Protein AF-A0A835PYA7-F1 (afdb_monomer_lite)

Foldseek 3Di:
DDDDDPPADDCVVPAPEEQEQLQDPVRLVVVCVVRVHDCVRSFLSVQLCVPPNHPAPCSSVSSVLLCLLVQNQAAQHKYWYWYDDPPPDIDIDIDGHHHRDPPCPSCVDPCNVPSVVDDDDDPPPDDDDDPPDD

InterPro domains:
  IPR012392 Very-long-chain 3-ketoacyl-CoA synthase [PTHR31561] (9-120)
  IPR013747 Beta-ketoacyl-[acyl-carrier-protein] synthase III, C-terminal [PF08541] (14-96)
  IPR016039 Thiolase-like [G3DSA:3.40.47.10] (5-96)
  IPR016039 Thiolase-like [SSF53901] (14-97)

pLDDT: mean 83.74, std 17.66, range [35.0, 97.19]

Organism: Vanilla planifolia (NCBI:txid51239)

Structure (mmCIF, N/CA/C/O backbone):
data_AF-A0A835PYA7-F1
#
_entry.id   AF-A0A835PYA7-F1
#
loop_
_atom_site.group_PDB
_atom_site.id
_atom_site.type_symbol
_atom_site.label_atom_id
_atom_site.label_alt_id
_atom_site.label_comp_id
_atom_site.label_asym_id
_atom_site.label_entity_id
_atom_site.label_seq_id
_atom_site.pdbx_PDB_ins_code
_atom_site.Cartn_x
_atom_site.Cartn_y
_atom_site.Cartn_z
_atom_site.occupancy
_atom_site.B_iso_or_equiv
_atom_site.auth_seq_id
_atom_site.auth_comp_id
_atom_site.auth_asym_id
_atom_site.auth_atom_id
_atom_site.pdbx_PDB_model_num
ATOM 1 N N . MET A 1 1 ? -17.944 -16.597 -0.072 1.00 35.00 1 MET A N 1
ATOM 2 C CA . MET A 1 1 ? -16.969 -17.545 -0.643 1.00 35.00 1 MET A CA 1
ATOM 3 C C . MET A 1 1 ? -15.935 -17.782 0.445 1.00 35.00 1 MET A C 1
ATOM 5 O O . MET A 1 1 ? -15.220 -16.851 0.794 1.00 35.00 1 MET A O 1
ATOM 9 N N . GLU A 1 2 ? -16.008 -18.932 1.113 1.00 38.72 2 GLU A N 1
ATOM 10 C CA . GLU A 1 2 ? -15.141 -19.269 2.248 1.00 38.72 2 GLU A CA 1
ATOM 11 C C . GLU A 1 2 ? -13.683 -19.356 1.790 1.00 38.72 2 GLU A C 1
ATOM 13 O O . GLU A 1 2 ? -13.381 -19.985 0.775 1.00 38.72 2 GLU A O 1
ATOM 18 N N . LYS A 1 3 ? -12.781 -18.696 2.527 1.00 48.31 3 LYS A N 1
ATOM 19 C CA . LYS A 1 3 ? -11.338 -18.829 2.318 1.00 48.31 3 LYS A CA 1
ATOM 20 C C . LYS A 1 3 ? -10.958 -20.280 2.623 1.00 48.31 3 LYS A C 1
ATOM 22 O O . LYS A 1 3 ? -11.080 -20.724 3.762 1.00 48.31 3 LYS A O 1
ATOM 27 N N . GLY A 1 4 ? -10.519 -21.012 1.600 1.00 40.25 4 GLY A N 1
ATOM 28 C CA . GLY A 1 4 ? -9.918 -22.330 1.766 1.00 40.25 4 GLY A CA 1
ATOM 29 C C . GLY A 1 4 ? -8.709 -22.224 2.691 1.00 40.25 4 GLY A C 1
ATOM 30 O O . GLY A 1 4 ? -7.808 -21.424 2.451 1.00 40.25 4 GLY A O 1
ATOM 31 N N . SER A 1 5 ? -8.732 -23.003 3.769 1.00 45.03 5 SER A N 1
ATOM 32 C CA . SER A 1 5 ? -7.675 -23.088 4.776 1.00 45.03 5 SER A CA 1
ATOM 33 C C . SER A 1 5 ? -6.393 -23.668 4.167 1.00 45.03 5 SER A C 1
ATOM 35 O O . SER A 1 5 ? -6.140 -24.869 4.213 1.00 45.03 5 SER A O 1
ATOM 37 N N . THR A 1 6 ? -5.573 -22.813 3.563 1.00 50.72 6 THR A N 1
ATOM 38 C CA . THR A 1 6 ? -4.122 -23.010 3.531 1.00 50.72 6 THR A CA 1
ATOM 39 C C . THR A 1 6 ? -3.595 -22.528 4.877 1.00 50.72 6 THR A C 1
ATOM 41 O O . THR A 1 6 ? -3.950 -21.423 5.276 1.00 50.72 6 THR A O 1
ATOM 44 N N . GLY A 1 7 ? -2.793 -23.329 5.586 1.00 49.91 7 GLY A N 1
ATOM 45 C CA . GLY A 1 7 ? -2.319 -23.083 6.962 1.00 49.91 7 GLY A CA 1
ATOM 46 C C . GLY A 1 7 ? -1.390 -21.873 7.175 1.00 49.91 7 GLY A C 1
ATOM 47 O O . GLY A 1 7 ? -0.414 -21.980 7.911 1.00 49.91 7 GLY A O 1
ATOM 48 N N . GLY A 1 8 ? -1.661 -20.744 6.522 1.00 59.75 8 GLY A N 1
ATOM 49 C CA . GLY A 1 8 ? -1.040 -19.445 6.751 1.00 59.75 8 GLY A CA 1
ATOM 50 C C . GLY A 1 8 ? -1.836 -18.595 7.747 1.00 59.75 8 GLY A C 1
ATOM 51 O O . GLY A 1 8 ? -2.997 -18.867 8.050 1.00 59.75 8 GLY A O 1
ATOM 52 N N . VAL A 1 9 ? -1.191 -17.556 8.274 1.00 68.44 9 VAL A N 1
ATOM 53 C CA . VAL A 1 9 ? -1.802 -16.601 9.209 1.00 68.44 9 VAL A CA 1
ATOM 54 C C . VAL A 1 9 ? -2.885 -15.788 8.491 1.00 68.44 9 VAL A C 1
ATOM 56 O O . VAL A 1 9 ? -2.606 -15.139 7.487 1.00 68.44 9 VAL A O 1
ATOM 59 N N . ASP A 1 10 ? -4.115 -15.778 9.017 1.00 74.00 10 ASP A N 1
ATOM 60 C CA . ASP A 1 10 ? -5.168 -14.872 8.539 1.00 74.00 10 ASP A CA 1
ATOM 61 C C . ASP A 1 10 ? -4.962 -13.466 9.116 1.00 74.00 10 ASP A C 1
ATOM 63 O O . ASP A 1 10 ? -5.354 -13.155 10.245 1.00 74.00 10 ASP A O 1
ATOM 67 N N . TRP A 1 11 ? -4.329 -12.602 8.324 1.00 74.56 11 TRP A N 1
ATOM 68 C CA . TRP A 1 11 ? -4.039 -11.224 8.710 1.00 74.56 11 TRP A CA 1
ATOM 69 C C . TRP A 1 11 ? -5.265 -10.310 8.731 1.00 74.56 11 TRP A C 1
ATOM 71 O O . TRP A 1 11 ? -5.185 -9.245 9.339 1.00 74.56 11 TRP A O 1
ATOM 81 N N . GLY A 1 12 ? -6.399 -10.700 8.133 1.00 69.56 12 GLY A N 1
ATOM 82 C CA . GLY A 1 12 ? -7.531 -9.794 7.887 1.00 69.56 12 GLY A CA 1
ATOM 83 C C . GLY A 1 12 ? -8.152 -9.182 9.150 1.00 69.56 12 GLY A C 1
ATOM 84 O O . GLY A 1 12 ? -8.747 -8.105 9.104 1.00 69.56 12 GLY A O 1
ATOM 85 N N . LYS A 1 13 ? -7.969 -9.829 10.310 1.00 77.12 13 LYS A N 1
ATOM 86 C CA . LYS A 1 13 ? -8.390 -9.291 11.617 1.00 77.12 13 LYS A CA 1
ATOM 87 C C . LYS A 1 13 ? -7.422 -8.252 12.192 1.00 77.12 13 LYS A C 1
ATOM 89 O O . LYS A 1 13 ? -7.832 -7.421 12.998 1.00 77.12 13 LYS A O 1
ATOM 94 N N . ALA A 1 14 ? -6.146 -8.309 11.818 1.00 88.06 14 ALA A N 1
ATOM 95 C CA . ALA A 1 14 ? -5.089 -7.463 12.366 1.00 88.06 14 ALA A CA 1
ATOM 96 C C . ALA A 1 14 ? -4.717 -6.299 11.438 1.00 88.06 14 ALA A C 1
ATOM 98 O O . ALA A 1 14 ? -4.467 -5.206 11.939 1.00 88.06 14 ALA A O 1
ATOM 99 N N . ILE A 1 15 ? -4.702 -6.531 10.123 1.00 94.56 15 ILE A N 1
ATOM 100 C CA . ILE A 1 15 ? -4.302 -5.585 9.077 1.00 94.56 15 ILE A CA 1
ATOM 101 C C . ILE A 1 15 ? -5.349 -5.623 7.961 1.00 94.56 15 ILE A C 1
ATOM 103 O O . ILE A 1 15 ? -5.721 -6.700 7.496 1.00 94.56 15 ILE A O 1
ATOM 107 N N . GLN A 1 16 ? -5.812 -4.450 7.531 1.00 95.25 16 GLN A N 1
ATOM 108 C CA . GLN A 1 16 ? -6.820 -4.314 6.475 1.00 95.25 16 GLN A CA 1
ATOM 109 C C . GLN A 1 16 ? -6.190 -3.933 5.132 1.00 95.25 16 GLN A C 1
ATOM 111 O O . GLN A 1 16 ? -6.691 -4.343 4.087 1.00 95.25 16 GLN A O 1
ATOM 116 N N . HIS A 1 17 ? -5.071 -3.201 5.157 1.00 96.25 17 HIS A N 1
ATOM 117 C CA . HIS A 1 17 ? -4.415 -2.679 3.956 1.00 96.25 17 HIS A CA 1
ATOM 118 C C . HIS A 1 17 ? -2.921 -2.988 3.961 1.00 96.25 17 HIS A C 1
ATOM 120 O O . HIS A 1 17 ? -2.258 -2.882 4.995 1.00 96.25 17 HIS A O 1
ATOM 126 N N . PHE A 1 18 ? -2.377 -3.321 2.792 1.00 96.38 18 PHE A N 1
ATOM 127 C CA . PHE A 1 18 ? -0.978 -3.707 2.630 1.00 96.38 18 PHE A CA 1
ATOM 128 C C . PHE A 1 18 ? -0.298 -2.805 1.602 1.00 96.38 18 PHE A C 1
ATOM 130 O O . PHE A 1 18 ? -0.778 -2.631 0.485 1.00 96.38 18 PHE A O 1
ATOM 137 N N . CYS A 1 19 ? 0.847 -2.248 1.977 1.00 96.88 19 CYS A N 1
ATOM 138 C CA . CYS A 1 19 ? 1.754 -1.540 1.085 1.00 96.88 19 CYS A CA 1
ATOM 139 C C . CYS A 1 19 ? 3.051 -2.348 1.005 1.00 96.88 19 CYS A C 1
ATOM 141 O O . CYS A 1 19 ? 3.769 -2.473 1.996 1.00 96.88 19 CYS A O 1
ATOM 143 N N . LEU A 1 20 ? 3.334 -2.922 -0.160 1.00 95.31 20 LEU A N 1
ATOM 144 C CA . LEU A 1 20 ? 4.393 -3.903 -0.380 1.00 95.31 20 LEU A CA 1
ATOM 145 C C . LEU A 1 20 ? 5.560 -3.305 -1.187 1.00 95.31 20 LEU A C 1
ATOM 147 O O . LEU A 1 20 ? 5.388 -2.300 -1.885 1.00 95.31 20 LEU A O 1
ATOM 151 N N . PRO A 1 21 ? 6.751 -3.926 -1.162 1.00 91.50 21 PRO A N 1
ATOM 152 C CA . PRO A 1 21 ? 7.871 -3.498 -1.991 1.00 91.50 21 PRO A CA 1
ATOM 153 C C . PRO A 1 21 ? 7.529 -3.571 -3.487 1.00 91.50 21 PRO A C 1
ATOM 155 O O . PRO A 1 21 ? 7.415 -4.653 -4.058 1.00 91.50 21 PRO A O 1
ATOM 158 N N . ALA A 1 22 ? 7.418 -2.418 -4.151 1.00 84.56 22 ALA A N 1
ATOM 159 C CA . ALA A 1 22 ? 7.170 -2.321 -5.593 1.00 84.56 22 ALA A CA 1
ATOM 160 C C . ALA A 1 22 ? 8.471 -2.488 -6.409 1.00 84.56 22 ALA A C 1
ATOM 162 O O . ALA A 1 22 ? 8.792 -1.681 -7.279 1.00 84.56 22 ALA A O 1
ATOM 163 N N . SER A 1 23 ? 9.249 -3.527 -6.099 1.00 81.50 23 SER A N 1
ATOM 164 C CA . SER A 1 23 ? 10.576 -3.770 -6.687 1.00 81.50 23 SER A CA 1
ATOM 165 C C . SER A 1 23 ? 10.546 -4.649 -7.944 1.00 81.50 23 SER A C 1
ATOM 167 O O . SER A 1 23 ? 11.594 -4.938 -8.513 1.00 81.50 23 SER A O 1
ATOM 169 N N . GLY A 1 24 ? 9.360 -5.086 -8.374 1.00 86.44 24 GLY A N 1
ATOM 170 C CA . GLY A 1 24 ? 9.146 -5.952 -9.533 1.00 86.44 24 GLY A CA 1
ATOM 171 C C . GLY A 1 24 ? 7.973 -6.909 -9.318 1.00 86.44 24 GLY A C 1
ATOM 172 O O . GLY A 1 24 ? 7.659 -7.258 -8.181 1.00 86.44 24 GLY A O 1
ATOM 173 N N . ILE A 1 25 ? 7.341 -7.360 -10.408 1.00 86.94 25 ILE A N 1
ATOM 174 C CA . ILE A 1 25 ? 6.179 -8.267 -10.345 1.00 86.94 25 ILE A CA 1
ATOM 175 C C . ILE A 1 25 ? 6.521 -9.577 -9.628 1.00 86.94 25 ILE A C 1
ATOM 177 O O . ILE A 1 25 ? 5.795 -9.966 -8.721 1.00 86.94 25 ILE A O 1
ATOM 181 N N . ALA A 1 26 ? 7.660 -10.197 -9.947 1.00 89.12 26 ALA A N 1
ATOM 182 C CA . ALA A 1 26 ? 8.085 -11.437 -9.294 1.00 89.12 26 ALA A CA 1
ATOM 183 C C . ALA A 1 26 ? 8.250 -11.272 -7.771 1.00 89.12 26 ALA A C 1
ATOM 185 O O . ALA A 1 26 ? 7.815 -12.120 -7.002 1.00 89.12 26 ALA A O 1
ATOM 186 N N . VAL A 1 27 ? 8.820 -10.148 -7.319 1.00 88.44 27 VAL A N 1
ATOM 187 C CA . VAL A 1 27 ? 8.973 -9.857 -5.883 1.00 88.44 27 VAL A CA 1
ATOM 188 C C . VAL A 1 27 ? 7.608 -9.681 -5.215 1.00 88.44 27 VAL A C 1
ATOM 190 O O . VAL A 1 27 ? 7.388 -10.217 -4.132 1.00 88.44 27 VAL A O 1
ATOM 193 N N . LEU A 1 28 ? 6.679 -8.967 -5.860 1.00 90.06 28 LEU A N 1
ATOM 194 C CA . LEU A 1 28 ? 5.316 -8.794 -5.352 1.00 90.06 28 LEU A CA 1
ATOM 195 C C . LEU A 1 28 ? 4.561 -10.125 -5.250 1.00 90.06 28 LEU A C 1
ATOM 197 O O . LEU A 1 28 ? 3.871 -10.349 -4.258 1.00 90.06 28 LEU A O 1
ATOM 201 N N . GLU A 1 29 ? 4.699 -11.004 -6.243 1.00 89.88 29 GLU A N 1
ATOM 202 C CA . GLU A 1 29 ? 4.072 -12.329 -6.242 1.00 89.88 29 GLU A CA 1
ATOM 203 C C . GLU A 1 29 ? 4.625 -13.223 -5.133 1.00 89.88 29 GLU A C 1
ATOM 205 O O . GLU A 1 29 ? 3.847 -13.839 -4.407 1.00 89.88 29 GLU A O 1
ATOM 210 N N . GLU A 1 30 ? 5.945 -13.266 -4.955 1.00 91.38 30 GLU A N 1
ATOM 211 C CA . GLU A 1 30 ? 6.565 -14.087 -3.912 1.00 91.38 30 GLU A CA 1
ATOM 212 C C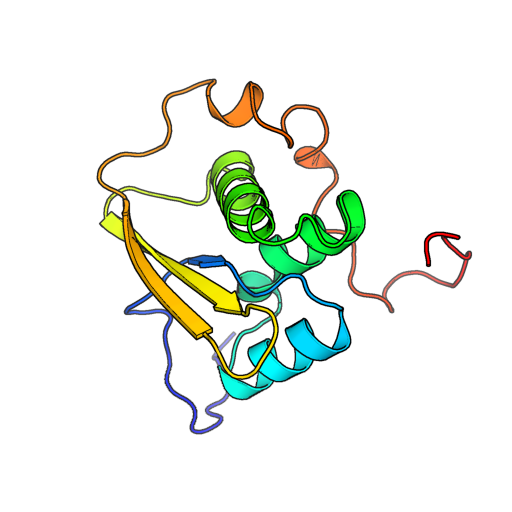 . GLU A 1 30 ? 6.248 -13.570 -2.503 1.00 91.38 30 GLU A C 1
ATOM 214 O O . GLU A 1 30 ? 5.927 -14.362 -1.618 1.00 91.38 30 GLU A O 1
ATOM 219 N N . ILE A 1 31 ? 6.236 -12.248 -2.293 1.00 91.31 31 ILE A N 1
ATOM 220 C CA . ILE A 1 31 ? 5.789 -11.656 -1.021 1.00 91.31 31 ILE A CA 1
ATOM 221 C C . ILE A 1 31 ? 4.305 -11.951 -0.782 1.00 91.31 31 ILE A C 1
ATOM 223 O O . ILE A 1 31 ? 3.930 -12.342 0.323 1.00 91.31 31 ILE A O 1
ATOM 227 N N . GLY A 1 32 ? 3.464 -11.799 -1.809 1.00 91.25 32 GLY A N 1
ATOM 228 C CA . GLY A 1 32 ? 2.038 -12.099 -1.730 1.00 91.25 32 GLY A CA 1
ATOM 229 C C . GLY A 1 32 ? 1.782 -13.551 -1.327 1.00 91.25 32 GLY A C 1
ATOM 230 O O . GLY A 1 32 ? 1.055 -13.798 -0.369 1.00 91.25 32 GLY A O 1
ATOM 231 N N . LYS A 1 33 ? 2.451 -14.509 -1.981 1.00 91.62 33 LYS A N 1
ATOM 232 C CA . LYS A 1 33 ? 2.379 -15.937 -1.631 1.00 91.62 33 LYS A CA 1
ATOM 233 C C . LYS A 1 33 ? 2.892 -16.205 -0.218 1.00 91.62 33 LYS A C 1
ATOM 235 O O . LYS A 1 33 ? 2.204 -16.865 0.554 1.00 91.62 33 LYS A O 1
ATOM 240 N N . GLY A 1 34 ? 4.066 -15.677 0.131 1.00 90.94 34 GLY A N 1
ATOM 241 C CA . GLY A 1 34 ? 4.692 -15.894 1.438 1.00 90.94 34 GLY A CA 1
ATOM 242 C C . GLY A 1 34 ? 3.859 -15.369 2.610 1.00 90.94 34 GLY A C 1
ATOM 243 O O . GLY A 1 34 ? 3.886 -15.949 3.692 1.00 90.94 34 GLY A O 1
ATOM 244 N N . LEU A 1 35 ? 3.081 -14.306 2.387 1.00 90.62 35 LEU A N 1
ATOM 245 C CA . LEU A 1 35 ? 2.178 -13.721 3.379 1.00 90.62 35 LEU A CA 1
ATOM 246 C C . LEU A 1 35 ? 0.727 -14.226 3.275 1.00 90.62 35 LEU A C 1
ATOM 248 O O . LEU A 1 35 ? -0.093 -13.852 4.113 1.00 90.62 35 LEU A O 1
ATOM 252 N N . GLY A 1 36 ? 0.397 -15.058 2.281 1.00 91.50 36 GLY A N 1
ATOM 253 C CA . GLY A 1 36 ? -0.969 -15.539 2.044 1.00 91.50 36 GLY A CA 1
ATOM 254 C C . GLY A 1 36 ? -1.946 -14.445 1.589 1.00 91.50 36 GLY A C 1
ATOM 255 O O . GLY A 1 36 ? -3.128 -14.495 1.926 1.00 91.50 36 GLY A O 1
ATOM 256 N N . LEU A 1 37 ? -1.459 -13.435 0.863 1.00 91.81 37 LEU A N 1
ATOM 257 C CA . LEU A 1 37 ? -2.241 -12.293 0.386 1.00 91.81 37 LEU A CA 1
ATOM 258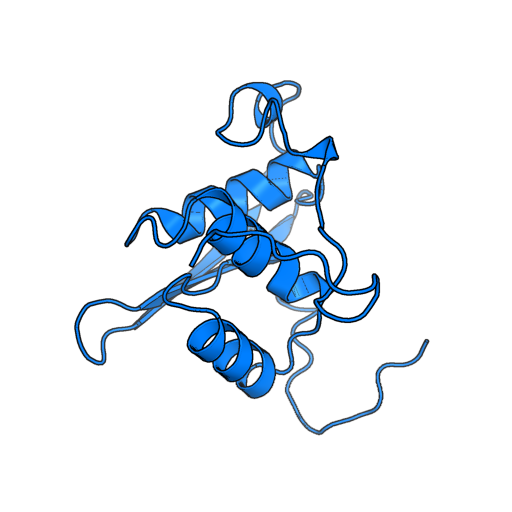 C C . LEU A 1 37 ? -2.903 -12.591 -0.963 1.00 91.81 37 LEU A C 1
ATOM 260 O O . LEU A 1 37 ? -2.282 -13.155 -1.866 1.00 91.81 37 LEU A O 1
ATOM 264 N N . GLY A 1 38 ? -4.162 -12.180 -1.108 1.00 90.00 38 GLY A N 1
ATOM 265 C CA . GLY A 1 38 ? -4.931 -12.344 -2.333 1.00 90.00 38 GLY A CA 1
ATOM 266 C C . GLY A 1 38 ? -4.764 -11.180 -3.306 1.00 90.00 38 GLY A C 1
ATOM 267 O O . GLY A 1 38 ? -3.94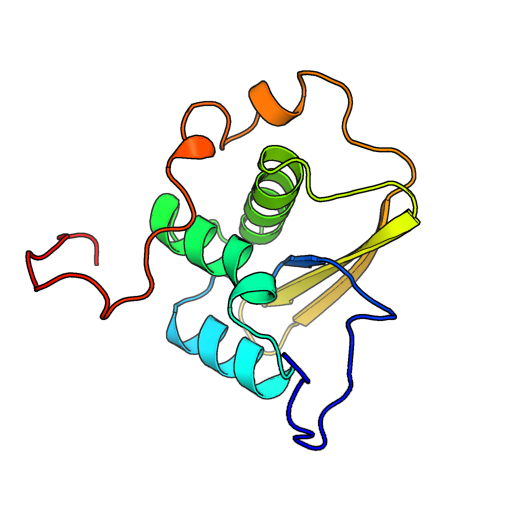3 -10.272 -3.141 1.00 90.00 38 GLY A O 1
ATOM 268 N N . GLU A 1 39 ? -5.587 -11.188 -4.357 1.00 90.81 39 GLU A N 1
ATOM 269 C CA . GLU A 1 39 ? -5.582 -10.120 -5.357 1.00 90.81 39 GLU A CA 1
ATOM 270 C C . GLU A 1 39 ? -5.970 -8.762 -4.772 1.00 90.81 39 GLU A C 1
ATOM 272 O O . GLU A 1 39 ? -5.434 -7.732 -5.183 1.00 90.81 39 GLU A O 1
ATOM 277 N N . ARG A 1 40 ? -6.889 -8.755 -3.807 1.00 91.81 40 ARG A N 1
ATOM 278 C CA . ARG A 1 40 ? -7.398 -7.522 -3.221 1.00 91.81 40 ARG A CA 1
ATOM 279 C C . ARG A 1 40 ? -6.345 -6.829 -2.362 1.00 91.81 40 ARG A C 1
ATOM 281 O O . ARG A 1 40 ? -6.215 -5.611 -2.454 1.00 91.81 40 ARG A O 1
ATOM 288 N N . GLU A 1 41 ? -5.598 -7.597 -1.573 1.00 93.69 41 GLU A N 1
ATOM 289 C CA . GLU A 1 41 ? -4.535 -7.097 -0.698 1.00 93.69 41 GLU A CA 1
ATOM 290 C C . GLU A 1 41 ? -3.289 -6.669 -1.488 1.00 93.69 41 GLU A C 1
ATOM 292 O O . GLU A 1 41 ? -2.592 -5.740 -1.096 1.00 93.69 41 GLU A O 1
ATOM 297 N N . THR A 1 42 ? -3.013 -7.313 -2.626 1.00 94.12 42 THR A N 1
ATOM 298 C CA . THR A 1 42 ? -1.870 -6.975 -3.497 1.00 94.12 42 THR A CA 1
ATOM 299 C C . THR A 1 42 ? -2.206 -5.928 -4.567 1.00 94.12 42 THR A C 1
ATOM 301 O O . THR A 1 42 ? -1.337 -5.518 -5.341 1.00 94.12 42 THR A O 1
ATOM 304 N N . GLU A 1 43 ? -3.463 -5.480 -4.641 1.00 95.06 43 GLU A N 1
ATOM 305 C CA . GLU A 1 43 ? -3.962 -4.576 -5.679 1.00 95.06 43 GLU A CA 1
ATOM 306 C C . GLU A 1 43 ? -3.186 -3.256 -5.721 1.00 95.06 43 GLU A C 1
ATOM 308 O O . GLU A 1 43 ? -2.645 -2.910 -6.771 1.00 95.06 43 GLU A O 1
ATOM 313 N N . ALA A 1 44 ? -3.081 -2.551 -4.589 1.00 96.06 44 ALA A N 1
ATOM 314 C CA . ALA A 1 44 ? -2.421 -1.249 -4.525 1.00 96.06 44 ALA A CA 1
ATOM 315 C C . ALA A 1 44 ? -0.975 -1.316 -5.028 1.00 96.06 44 ALA A C 1
ATOM 317 O O . ALA A 1 44 ? -0.565 -0.494 -5.851 1.00 96.06 44 ALA A O 1
ATOM 318 N N . ALA A 1 45 ? -0.219 -2.327 -4.595 1.00 95.44 45 ALA A N 1
ATOM 319 C CA . ALA A 1 45 ? 1.163 -2.538 -5.010 1.00 95.44 45 ALA A CA 1
ATOM 320 C C . ALA A 1 45 ? 1.289 -2.784 -6.519 1.00 95.44 45 ALA A C 1
ATOM 322 O O . ALA A 1 45 ? 2.096 -2.136 -7.187 1.00 95.44 45 ALA A O 1
ATOM 323 N N . ARG A 1 46 ? 0.447 -3.664 -7.079 1.00 94.38 46 ARG A N 1
ATOM 324 C CA . ARG A 1 46 ? 0.461 -3.991 -8.513 1.00 94.38 46 ARG A CA 1
ATOM 325 C C . ARG A 1 46 ? 0.048 -2.810 -9.378 1.00 94.38 46 ARG A C 1
ATOM 327 O O . ARG A 1 46 ? 0.716 -2.532 -10.368 1.00 94.38 46 ARG A O 1
ATOM 334 N N . MET A 1 47 ? -1.011 -2.094 -9.001 1.00 95.38 47 MET A N 1
ATOM 335 C CA . MET A 1 47 ? -1.474 -0.929 -9.758 1.00 95.38 47 MET A CA 1
ATOM 336 C C . MET A 1 47 ? -0.467 0.220 -9.676 1.00 95.38 47 MET A C 1
ATOM 338 O O . MET A 1 47 ? -0.201 0.872 -10.685 1.00 95.38 47 MET A O 1
ATOM 342 N N . THR A 1 48 ? 0.150 0.427 -8.508 1.00 95.75 48 THR A N 1
ATOM 343 C CA . THR A 1 48 ? 1.224 1.416 -8.335 1.00 95.75 48 THR A CA 1
ATOM 344 C C . THR A 1 48 ? 2.416 1.089 -9.223 1.00 95.75 48 THR A C 1
ATOM 346 O O . THR A 1 48 ? 2.860 1.954 -9.975 1.00 95.75 48 THR A O 1
ATOM 349 N N . PHE A 1 49 ? 2.890 -0.160 -9.195 1.00 94.00 49 PHE A N 1
ATOM 350 C CA . PHE A 1 49 ? 4.004 -0.596 -10.034 1.00 94.00 49 PHE A CA 1
ATOM 351 C C . PHE A 1 49 ? 3.665 -0.521 -11.527 1.00 94.00 49 PHE A C 1
ATOM 353 O O . PHE A 1 49 ? 4.478 -0.052 -12.311 1.00 94.00 49 PHE A O 1
ATOM 360 N N . HIS A 1 50 ? 2.454 -0.910 -11.928 1.00 93.25 50 HIS A N 1
ATOM 361 C CA . HIS A 1 50 ? 2.003 -0.786 -13.314 1.00 93.25 50 HIS A CA 1
ATOM 362 C C . HIS A 1 50 ? 2.020 0.673 -13.793 1.00 93.25 50 HIS A C 1
ATOM 364 O O . HIS A 1 50 ? 2.489 0.968 -14.887 1.00 93.25 50 HIS A O 1
ATOM 370 N N . ARG A 1 51 ? 1.477 1.598 -12.993 1.00 93.94 51 ARG A N 1
ATOM 371 C CA . ARG A 1 51 ? 1.313 2.995 -13.408 1.00 93.94 51 ARG A CA 1
ATO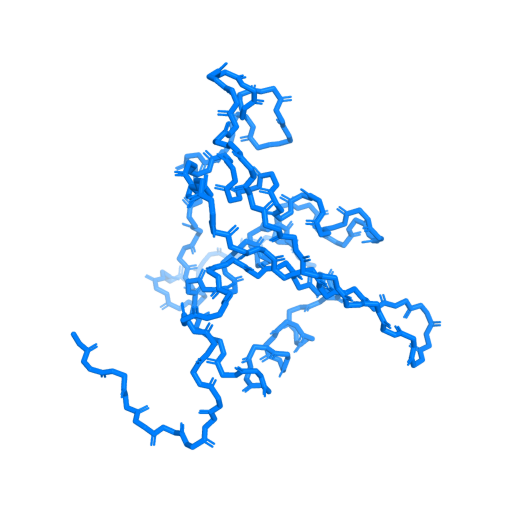M 372 C C . ARG A 1 51 ? 2.609 3.792 -13.344 1.00 93.94 51 ARG A C 1
ATOM 374 O O . ARG A 1 51 ? 2.860 4.607 -14.225 1.00 93.94 51 ARG A O 1
ATOM 381 N N . PHE A 1 52 ? 3.361 3.624 -12.264 1.00 93.69 52 PHE A N 1
ATOM 382 C CA . PHE A 1 52 ? 4.496 4.480 -11.937 1.00 93.69 52 PHE A CA 1
ATOM 383 C C . PHE A 1 52 ? 5.829 3.730 -11.979 1.00 93.69 52 PHE A C 1
ATOM 385 O O . PHE A 1 52 ? 6.873 4.358 -11.869 1.00 93.69 52 PHE A O 1
ATOM 392 N N . GLY A 1 53 ? 5.846 2.408 -12.130 1.00 92.94 53 GLY A N 1
ATOM 393 C CA . GLY A 1 53 ? 7.061 1.619 -11.946 1.00 92.94 53 GLY A CA 1
ATOM 394 C C . GLY A 1 53 ? 7.550 1.643 -10.495 1.00 92.94 53 GLY A C 1
ATOM 395 O O . GLY A 1 53 ? 6.795 1.901 -9.555 1.00 92.94 53 GLY A O 1
ATOM 396 N N . ASN A 1 54 ? 8.841 1.373 -10.310 1.00 91.62 54 ASN A N 1
ATOM 397 C CA . ASN A 1 54 ? 9.486 1.437 -9.003 1.00 91.62 54 ASN A CA 1
ATOM 398 C C . ASN A 1 54 ? 9.878 2.886 -8.672 1.00 91.62 54 ASN A C 1
ATOM 400 O O . ASN A 1 54 ? 10.883 3.392 -9.166 1.00 91.62 54 ASN A O 1
ATOM 404 N N . GLN A 1 55 ? 9.122 3.531 -7.783 1.00 92.25 55 GLN A N 1
ATOM 405 C CA . GLN A 1 55 ? 9.411 4.873 -7.260 1.00 92.25 55 GLN A CA 1
ATOM 406 C C . GLN A 1 55 ? 10.361 4.833 -6.050 1.00 92.25 55 GLN A C 1
ATOM 408 O O . GLN A 1 55 ? 10.311 5.688 -5.166 1.00 92.25 55 GLN A O 1
ATOM 413 N N . SER A 1 56 ? 11.213 3.805 -5.978 1.00 90.94 56 SER A N 1
ATOM 414 C CA . SER A 1 56 ? 12.115 3.543 -4.859 1.00 90.94 56 SER A CA 1
ATOM 415 C C . SER A 1 56 ? 11.343 3.519 -3.528 1.00 90.94 56 SER A C 1
ATOM 417 O O . SER A 1 56 ? 10.227 2.988 -3.454 1.00 90.94 56 SER A O 1
ATOM 419 N N . SER A 1 57 ? 11.904 4.110 -2.473 1.00 89.94 57 SER A N 1
ATOM 420 C CA . SER A 1 57 ? 11.307 4.216 -1.138 1.00 89.94 57 SER A CA 1
ATOM 421 C C . SER A 1 57 ? 9.941 4.908 -1.111 1.00 89.94 57 SER A C 1
ATOM 423 O O . SER A 1 57 ? 9.158 4.655 -0.198 1.00 89.94 57 SER A O 1
ATOM 425 N N . SER A 1 58 ? 9.609 5.740 -2.102 1.00 93.62 58 SER A N 1
ATOM 426 C CA . SER A 1 58 ? 8.318 6.431 -2.162 1.00 93.62 58 SER A CA 1
ATOM 427 C C . SER A 1 58 ? 7.166 5.526 -2.603 1.00 93.62 58 SER A C 1
ATOM 429 O O . SER A 1 58 ? 6.007 5.876 -2.386 1.00 93.62 58 SER A O 1
ATOM 431 N N . SER A 1 59 ? 7.448 4.346 -3.164 1.00 94.44 59 SER A N 1
ATOM 432 C CA . SER A 1 59 ? 6.422 3.447 -3.713 1.00 94.44 59 SER A CA 1
ATOM 433 C C . SER A 1 59 ? 5.342 3.052 -2.701 1.00 94.44 59 SER A C 1
ATOM 435 O O . SER A 1 59 ? 4.185 2.892 -3.078 1.00 94.44 59 SER A O 1
ATOM 437 N N . ILE A 1 60 ? 5.687 2.910 -1.417 1.00 95.31 60 ILE A N 1
ATOM 438 C CA . ILE A 1 60 ? 4.723 2.572 -0.354 1.00 95.31 60 ILE A CA 1
ATOM 439 C C . ILE A 1 60 ? 3.715 3.701 -0.084 1.00 95.31 60 ILE A C 1
ATOM 441 O O . ILE A 1 60 ? 2.575 3.431 0.280 1.00 95.31 60 ILE A O 1
ATOM 445 N N . TRP A 1 61 ? 4.091 4.960 -0.317 1.00 95.44 61 TRP A N 1
ATOM 446 C CA . TRP A 1 61 ? 3.198 6.109 -0.147 1.00 95.44 61 TRP A CA 1
ATOM 447 C C . TRP A 1 61 ? 2.240 6.263 -1.323 1.00 95.44 61 TRP A C 1
ATOM 449 O O . TRP A 1 61 ? 1.080 6.610 -1.134 1.00 95.44 61 TRP A O 1
ATOM 459 N N . TYR A 1 62 ? 2.692 5.931 -2.534 1.00 96.56 62 TYR A N 1
ATOM 460 C CA . TYR A 1 62 ? 1.816 5.879 -3.705 1.00 96.56 62 TYR A CA 1
ATOM 461 C C . TYR A 1 62 ? 0.756 4.779 -3.563 1.00 96.56 62 TYR A C 1
ATOM 463 O O . TYR A 1 62 ? -0.375 4.968 -4.003 1.00 96.56 62 TYR A O 1
ATOM 471 N N . GLN A 1 63 ? 1.098 3.667 -2.908 1.00 97.12 63 GLN A N 1
ATOM 472 C CA . GLN A 1 63 ? 0.149 2.602 -2.573 1.00 97.12 63 GLN A CA 1
ATOM 473 C C . GLN A 1 63 ? -0.862 3.042 -1.515 1.00 97.12 63 GLN A C 1
ATOM 475 O O . GLN A 1 63 ? -2.054 2.808 -1.687 1.00 97.12 63 GLN A O 1
ATOM 480 N N . LEU A 1 64 ? -0.422 3.739 -0.463 1.00 96.19 64 LEU A N 1
ATOM 481 C CA . LEU A 1 64 ? -1.345 4.306 0.521 1.00 96.19 64 LEU A CA 1
ATOM 482 C C . LEU A 1 64 ? -2.311 5.305 -0.134 1.00 96.19 64 LEU A C 1
ATOM 484 O O . LEU A 1 64 ? -3.521 5.179 0.025 1.00 96.19 64 LEU A O 1
ATOM 488 N N . ALA A 1 65 ? -1.791 6.213 -0.964 1.00 95.88 65 ALA A N 1
ATOM 489 C CA . ALA A 1 65 ? -2.607 7.161 -1.717 1.00 95.88 65 ALA A CA 1
ATOM 490 C C . ALA A 1 65 ? -3.579 6.468 -2.690 1.00 95.88 65 ALA A C 1
ATOM 492 O O . ALA A 1 65 ? -4.629 7.021 -3.010 1.00 95.88 65 ALA A O 1
ATOM 493 N N . TYR A 1 66 ? -3.252 5.265 -3.176 1.00 96.75 66 TYR A N 1
ATOM 494 C CA . TYR A 1 66 ? -4.177 4.453 -3.965 1.00 96.75 66 TYR A CA 1
ATOM 495 C C . TYR A 1 66 ? -5.346 3.957 -3.105 1.00 96.75 66 TYR A C 1
ATOM 497 O O . TYR A 1 66 ? -6.498 4.103 -3.509 1.00 96.75 66 TYR A O 1
ATOM 505 N N . GLU A 1 67 ? -5.077 3.406 -1.917 1.00 96.19 67 GLU A N 1
ATOM 506 C CA . GLU A 1 67 ? -6.133 2.921 -1.014 1.00 96.19 67 GLU A CA 1
ATOM 507 C C . GLU A 1 67 ? -7.017 4.068 -0.496 1.00 96.19 67 GLU A C 1
ATOM 509 O O . GLU A 1 67 ? -8.244 3.937 -0.450 1.00 96.19 67 GLU A O 1
ATOM 514 N N . GLU A 1 68 ? -6.427 5.228 -0.196 1.00 94.19 68 GLU A N 1
ATOM 515 C CA . GLU A 1 68 ? -7.166 6.451 0.140 1.00 94.19 68 GLU A CA 1
ATOM 516 C C . GLU A 1 68 ? -7.967 6.980 -1.056 1.00 94.19 68 GLU A C 1
ATOM 518 O O . GLU A 1 68 ? -9.141 7.315 -0.910 1.00 94.19 68 GLU A O 1
ATOM 523 N N . GLY A 1 69 ? -7.381 6.977 -2.258 1.00 94.12 69 GLY A N 1
ATOM 524 C CA . GLY A 1 69 ? -8.045 7.360 -3.507 1.00 94.12 69 GLY A CA 1
ATOM 525 C C . GLY A 1 69 ? -9.236 6.472 -3.864 1.00 94.12 69 GLY A C 1
ATOM 526 O O . GLY A 1 69 ? -10.196 6.917 -4.490 1.00 94.12 69 GLY A O 1
ATOM 527 N N . LYS A 1 70 ? -9.198 5.207 -3.446 1.00 94.00 70 LYS A N 1
ATOM 528 C CA . LYS A 1 70 ? -10.324 4.275 -3.537 1.00 94.00 70 LYS A CA 1
ATOM 529 C C . LYS A 1 70 ? -11.342 4.434 -2.409 1.00 94.00 70 LYS A C 1
ATOM 531 O O . LYS A 1 70 ? -12.358 3.742 -2.434 1.00 94.00 70 LYS A O 1
ATOM 536 N N . GLY A 1 71 ? -11.075 5.298 -1.431 1.00 92.75 71 GLY A N 1
ATOM 537 C CA . GLY A 1 71 ? -11.924 5.501 -0.263 1.00 92.75 71 GLY A CA 1
ATOM 538 C C . GLY A 1 71 ? -12.027 4.262 0.623 1.00 92.75 71 GLY A C 1
ATOM 539 O O . GLY A 1 71 ? -13.084 4.032 1.199 1.00 92.75 71 GLY A O 1
ATOM 540 N N . ARG A 1 72 ? -10.974 3.435 0.675 1.00 93.25 72 ARG A N 1
ATOM 541 C CA . ARG A 1 72 ? -10.990 2.133 1.360 1.00 93.25 72 ARG A CA 1
ATOM 542 C C . ARG A 1 72 ? -10.462 2.176 2.785 1.00 93.25 72 ARG A C 1
ATOM 544 O O . ARG A 1 72 ? -10.746 1.250 3.528 1.00 93.25 72 ARG A O 1
ATOM 551 N N . VAL A 1 73 ? -9.675 3.192 3.133 1.00 94.56 73 VAL A N 1
ATOM 552 C CA . VAL A 1 73 ? -9.069 3.321 4.461 1.00 94.56 73 VAL A CA 1
ATOM 553 C C . VAL A 1 73 ? -10.053 4.012 5.400 1.00 94.56 73 VAL A C 1
ATOM 555 O O . VAL A 1 73 ? -10.301 5.214 5.279 1.00 94.56 73 VAL A O 1
ATOM 558 N N . GLU A 1 74 ? -10.604 3.248 6.336 1.00 93.19 74 GLU A N 1
ATOM 559 C CA . GLU A 1 74 ? -11.552 3.732 7.335 1.00 93.19 74 GLU A CA 1
ATOM 560 C C . GLU A 1 74 ? -10.898 3.914 8.712 1.00 93.19 74 GLU A C 1
ATOM 562 O O . GLU A 1 74 ? -9.833 3.379 9.032 1.00 93.19 74 GLU A O 1
ATOM 567 N N . LYS A 1 75 ? -11.565 4.687 9.574 1.00 94.69 75 LYS A N 1
ATOM 568 C CA . LYS A 1 75 ? -11.094 4.941 10.939 1.00 94.69 75 LYS A CA 1
ATOM 569 C C . LYS A 1 75 ? -10.904 3.623 11.708 1.00 94.69 75 LYS A C 1
ATOM 571 O O . LYS A 1 75 ? -11.805 2.789 11.748 1.00 94.69 75 LYS A O 1
ATOM 576 N N . ARG A 1 76 ? -9.785 3.512 12.430 1.00 94.56 76 ARG A N 1
ATOM 577 C CA . ARG A 1 76 ? -9.298 2.357 13.214 1.00 94.56 76 ARG A CA 1
ATOM 578 C C . ARG A 1 76 ? -8.793 1.176 12.389 1.00 94.56 76 ARG A C 1
ATOM 580 O O . ARG A 1 76 ? -8.367 0.179 12.972 1.00 94.56 76 ARG A O 1
ATOM 587 N N . GLU A 1 77 ? -8.819 1.267 11.065 1.00 95.12 77 GLU A N 1
ATOM 588 C CA . GLU A 1 77 ? -8.182 0.262 10.226 1.00 95.12 77 GLU A CA 1
ATOM 589 C C . GLU A 1 77 ? -6.668 0.421 10.241 1.00 95.12 77 GLU A C 1
ATOM 591 O O . GLU A 1 77 ? -6.128 1.509 10.465 1.00 95.12 77 GLU A O 1
ATOM 596 N N . ARG A 1 78 ? -5.976 -0.694 10.014 1.00 96.62 78 ARG A N 1
ATOM 597 C CA . ARG A 1 78 ? -4.523 -0.758 10.051 1.00 96.62 78 ARG A CA 1
ATOM 598 C C . ARG A 1 78 ? -3.931 -0.974 8.669 1.00 96.62 78 ARG A C 1
ATOM 600 O O . ARG A 1 78 ? -4.358 -1.862 7.928 1.00 96.62 78 ARG A O 1
ATOM 607 N N . VAL A 1 79 ? -2.910 -0.176 8.366 1.00 97.19 79 VAL A N 1
ATOM 608 C CA . VAL A 1 79 ? -2.102 -0.268 7.148 1.00 97.19 79 VAL A CA 1
ATOM 609 C C . VAL A 1 79 ? -0.731 -0.813 7.519 1.00 97.19 79 VAL A C 1
ATOM 611 O O . VAL A 1 79 ? -0.033 -0.227 8.349 1.00 97.19 79 VAL A O 1
ATOM 614 N N . TRP A 1 80 ? -0.319 -1.908 6.888 1.00 97.06 80 TRP A N 1
ATOM 615 C CA . TRP A 1 80 ? 1.035 -2.432 7.019 1.00 97.06 80 TRP A CA 1
ATOM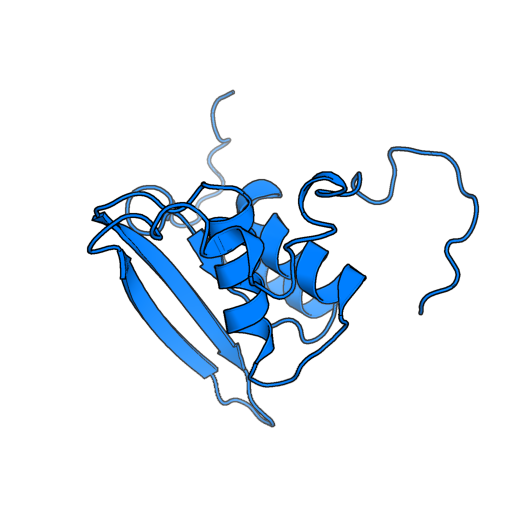 616 C C . TRP A 1 80 ? 1.887 -1.997 5.830 1.00 97.06 80 TRP A C 1
ATOM 618 O O . TRP A 1 80 ? 1.626 -2.373 4.689 1.00 97.06 80 TRP A O 1
ATOM 628 N N . GLN A 1 81 ? 2.923 -1.210 6.104 1.00 96.50 81 GLN A N 1
ATOM 629 C CA . GLN A 1 81 ? 3.965 -0.873 5.146 1.00 96.50 81 GLN A CA 1
ATOM 630 C C . GLN A 1 81 ? 5.164 -1.802 5.316 1.00 96.50 81 GLN A C 1
ATOM 632 O O . GLN A 1 81 ? 5.786 -1.851 6.379 1.00 96.50 81 GLN A O 1
ATOM 637 N N . LEU A 1 82 ? 5.508 -2.493 4.235 1.00 93.94 82 LEU A N 1
ATOM 638 C CA . LEU A 1 82 ? 6.698 -3.314 4.108 1.00 93.94 82 LEU A CA 1
ATOM 639 C C . LEU A 1 82 ? 7.578 -2.721 3.004 1.00 93.94 82 LEU A C 1
ATOM 641 O O . LEU A 1 82 ? 7.157 -2.601 1.854 1.00 93.94 82 LEU A O 1
ATOM 645 N N . ALA A 1 83 ? 8.806 -2.344 3.346 1.00 90.50 83 ALA A N 1
ATOM 646 C CA . ALA A 1 83 ? 9.760 -1.755 2.412 1.00 90.50 83 ALA A CA 1
ATOM 647 C C . ALA A 1 83 ? 11.089 -2.508 2.447 1.00 90.50 83 ALA A C 1
ATOM 649 O O . ALA A 1 83 ? 11.568 -2.884 3.514 1.00 90.50 83 ALA A O 1
ATOM 650 N N . MET A 1 84 ? 11.712 -2.685 1.283 1.00 86.88 84 MET A N 1
ATOM 651 C CA . MET A 1 84 ? 12.998 -3.367 1.145 1.00 86.88 84 MET A CA 1
ATOM 652 C C . MET A 1 84 ? 14.011 -2.432 0.480 1.00 86.88 84 MET A C 1
ATOM 654 O O . MET A 1 84 ? 13.702 -1.802 -0.530 1.00 86.88 84 MET A O 1
ATOM 658 N N . GLY A 1 85 ? 15.193 -2.299 1.083 1.00 81.81 85 GLY A N 1
ATOM 659 C CA . GLY A 1 85 ? 16.274 -1.441 0.588 1.00 81.81 85 GLY A CA 1
ATOM 660 C C . GLY A 1 85 ? 17.315 -2.203 -0.236 1.00 81.81 85 GLY A C 1
ATOM 661 O O . GLY A 1 85 ? 17.162 -3.387 -0.521 1.00 81.81 85 GLY A O 1
ATOM 662 N N . SER A 1 86 ? 18.420 -1.540 -0.590 1.00 77.31 86 SER A N 1
ATOM 663 C CA . SER A 1 86 ? 19.575 -2.206 -1.203 1.00 77.31 86 SER A CA 1
ATOM 664 C C . SER A 1 86 ? 20.251 -3.140 -0.183 1.00 77.31 86 SER A C 1
ATOM 666 O O . SER A 1 86 ? 20.871 -2.670 0.777 1.00 77.31 86 SER A O 1
ATOM 668 N N . GLY A 1 87 ? 20.120 -4.455 -0.375 1.00 76.81 87 GLY A N 1
ATOM 669 C CA . GLY A 1 87 ? 20.648 -5.498 0.518 1.00 76.81 87 GLY A CA 1
ATOM 670 C C . GLY A 1 87 ? 19.554 -6.198 1.341 1.00 76.81 87 GLY A C 1
ATOM 671 O O . GLY A 1 87 ? 18.373 -6.002 1.076 1.00 76.81 87 GLY A O 1
ATOM 672 N N . PRO A 1 88 ? 19.901 -6.993 2.371 1.00 76.81 88 PRO A N 1
ATOM 673 C CA . PRO A 1 88 ? 18.933 -7.776 3.154 1.00 76.81 88 PRO A CA 1
ATOM 674 C C . PRO A 1 88 ? 18.129 -6.924 4.160 1.00 76.81 88 PRO A C 1
ATOM 676 O O . PRO A 1 88 ? 17.664 -7.425 5.180 1.00 76.81 88 PRO A O 1
ATOM 679 N N . LYS A 1 89 ? 18.012 -5.610 3.927 1.00 84.31 89 LYS A N 1
ATOM 680 C CA . LYS A 1 89 ? 17.363 -4.674 4.850 1.00 84.31 89 LYS A CA 1
ATOM 681 C C . LYS A 1 89 ? 15.882 -4.564 4.520 1.00 84.31 89 LYS A C 1
ATOM 683 O O . LYS A 1 89 ? 15.520 -4.167 3.413 1.00 84.31 89 LYS A O 1
ATOM 688 N N . CYS A 1 90 ? 15.056 -4.831 5.522 1.00 87.81 90 CYS A N 1
ATOM 689 C CA . CYS A 1 90 ? 13.612 -4.678 5.464 1.00 87.81 90 CYS A CA 1
ATOM 690 C C . CYS A 1 90 ? 13.150 -3.722 6.570 1.00 87.81 90 CYS A C 1
ATOM 692 O O . CYS A 1 90 ? 13.620 -3.814 7.702 1.00 87.81 90 CYS A O 1
ATOM 694 N N . ASN A 1 91 ? 12.229 -2.817 6.243 1.00 91.06 91 ASN A N 1
ATOM 695 C CA . ASN A 1 91 ? 11.506 -1.988 7.201 1.00 91.06 91 ASN A CA 1
ATOM 696 C C . ASN A 1 91 ? 10.032 -2.414 7.219 1.00 91.06 91 ASN A C 1
ATOM 698 O O . ASN A 1 91 ? 9.451 -2.671 6.164 1.00 91.06 91 ASN A O 1
ATOM 702 N N . SER A 1 92 ? 9.450 -2.500 8.412 1.00 93.94 92 SER A N 1
ATOM 703 C CA . SER A 1 92 ? 8.082 -2.954 8.647 1.00 93.94 92 SER A CA 1
ATOM 704 C C . SER A 1 92 ? 7.403 -2.023 9.645 1.00 93.94 92 SER A C 1
ATOM 706 O O . SER A 1 92 ? 7.849 -1.908 10.785 1.00 93.94 92 SER A O 1
ATOM 708 N N . LEU A 1 93 ? 6.321 -1.373 9.219 1.00 95.94 93 LEU A N 1
ATOM 709 C CA . LEU A 1 93 ? 5.578 -0.389 10.005 1.00 95.94 93 LEU A CA 1
ATOM 710 C C . LEU A 1 93 ? 4.083 -0.680 9.921 1.00 95.94 93 LEU A C 1
ATOM 712 O O . LEU A 1 93 ? 3.554 -0.887 8.831 1.00 95.94 93 LEU A O 1
ATOM 716 N N . VAL A 1 94 ? 3.399 -0.657 11.062 1.00 96.44 94 VAL A N 1
ATOM 717 C CA . VAL A 1 94 ? 1.938 -0.755 11.122 1.00 96.44 94 VAL A CA 1
ATOM 718 C C . VAL A 1 94 ? 1.388 0.571 11.622 1.00 96.44 94 VAL A C 1
ATOM 720 O O . VAL A 1 94 ? 1.749 1.028 12.705 1.00 96.44 94 VAL A O 1
ATOM 723 N N . TRP A 1 95 ? 0.509 1.167 10.828 1.00 96.00 95 TRP A N 1
ATOM 724 C CA . TRP A 1 95 ? -0.169 2.422 11.130 1.00 96.00 95 TRP A CA 1
ATOM 725 C C . TRP A 1 95 ? -1.635 2.145 11.438 1.00 96.00 95 TRP A C 1
ATOM 727 O O . TRP A 1 95 ? -2.246 1.328 10.754 1.00 96.00 95 TRP A O 1
ATOM 737 N N . GLU A 1 96 ? -2.208 2.829 12.428 1.00 95.94 96 GLU A N 1
ATOM 738 C CA . GLU A 1 96 ? -3.658 2.856 12.652 1.00 95.94 96 GLU A CA 1
ATOM 739 C C . GLU A 1 96 ? -4.233 4.172 12.122 1.00 95.94 96 GLU A C 1
ATOM 741 O O . GLU A 1 96 ? -3.733 5.257 12.423 1.00 95.94 96 GLU A O 1
ATOM 746 N N . CYS A 1 97 ? -5.299 4.077 11.333 1.00 94.94 97 CYS A N 1
ATOM 747 C CA . CYS A 1 97 ? -6.007 5.224 10.795 1.00 94.94 97 CYS A CA 1
ATOM 748 C C . CYS A 1 97 ? -6.812 5.927 11.903 1.00 94.94 97 CYS A C 1
ATOM 750 O O . CYS A 1 97 ? -7.810 5.404 12.398 1.00 94.94 97 CYS A O 1
ATOM 752 N N . LEU A 1 98 ? -6.411 7.135 12.304 1.00 94.44 98 LEU A N 1
ATOM 753 C CA . LEU A 1 98 ? -7.102 7.888 13.365 1.00 94.44 98 LEU A CA 1
ATOM 754 C C . LEU A 1 98 ? -8.382 8.583 12.880 1.00 94.44 98 LEU A C 1
ATOM 756 O O . LEU A 1 98 ? -9.303 8.832 13.666 1.00 94.44 98 LEU A O 1
ATOM 760 N N . CYS A 1 99 ? -8.449 8.884 11.589 1.00 90.25 99 CYS A N 1
ATOM 761 C CA . CYS A 1 99 ? -9.596 9.456 10.904 1.00 90.25 99 CYS A CA 1
ATOM 762 C C . CYS A 1 99 ? -9.507 9.143 9.411 1.00 90.25 99 CYS A C 1
ATOM 764 O O . CYS A 1 99 ? -8.415 8.997 8.865 1.00 90.25 99 CYS A O 1
ATOM 766 N N . ARG A 1 100 ? -10.666 9.078 8.752 1.00 86.62 100 ARG A N 1
ATOM 767 C CA . ARG A 1 100 ? -10.726 8.988 7.294 1.00 86.62 100 ARG A CA 1
ATOM 768 C C . ARG A 1 100 ? -10.036 10.203 6.672 1.00 86.62 100 ARG A C 1
ATOM 770 O O . ARG A 1 100 ? -10.099 11.297 7.238 1.00 86.62 100 ARG A O 1
ATOM 777 N N . SER A 1 101 ? -9.425 10.002 5.506 1.00 83.44 101 SER A N 1
ATOM 778 C CA . SER A 1 101 ? -8.866 11.098 4.713 1.00 83.44 101 SER A CA 1
ATOM 779 C C . SER A 1 101 ? -9.924 12.200 4.515 1.00 83.44 101 SER A C 1
ATOM 781 O O . SER A 1 101 ? -11.076 11.864 4.208 1.00 83.44 101 SER A O 1
ATOM 783 N N . PRO A 1 102 ? -9.589 13.486 4.741 1.00 84.25 102 PRO A N 1
ATOM 784 C CA . PRO A 1 102 ? -10.534 14.577 4.552 1.00 84.25 102 PRO A CA 1
ATOM 785 C C . PRO A 1 102 ? -11.108 14.589 3.133 1.00 84.25 102 PRO A C 1
ATOM 787 O O . PRO A 1 102 ? -10.450 14.202 2.164 1.00 84.25 102 PRO A O 1
ATOM 790 N N . GLU A 1 103 ? -12.349 15.050 3.009 1.00 82.44 103 GLU A N 1
ATOM 791 C CA . GLU A 1 103 ? -13.024 15.130 1.716 1.00 82.44 103 GLU A CA 1
ATOM 792 C C . GLU A 1 103 ? -12.213 15.987 0.728 1.00 82.44 103 GLU A C 1
ATOM 794 O O . GLU A 1 103 ? -11.705 17.056 1.072 1.00 82.44 103 GLU A O 1
ATOM 799 N N . GLY A 1 104 ? -12.034 15.477 -0.493 1.00 81.75 104 GLY A N 1
ATOM 800 C CA . GLY A 1 104 ? -11.245 16.129 -1.539 1.00 81.75 104 GLY A CA 1
ATOM 801 C C . GLY A 1 104 ? -9.717 16.005 -1.416 1.00 81.75 104 GLY A C 1
ATOM 802 O O . GLY A 1 104 ? -9.023 16.379 -2.357 1.00 81.75 104 GLY A O 1
ATOM 803 N N . GLU A 1 105 ? -9.144 15.461 -0.333 1.00 85.75 105 GLU A N 1
ATOM 804 C CA . GLU A 1 105 ? -7.680 15.257 -0.251 1.00 85.75 105 GLU A CA 1
ATOM 805 C C . GLU A 1 105 ? -7.193 14.167 -1.213 1.00 85.75 105 GLU A C 1
ATOM 807 O O . GLU A 1 105 ? -6.204 14.342 -1.927 1.00 85.75 105 GLU A O 1
ATOM 812 N N . ALA A 1 106 ? -7.955 13.078 -1.333 1.00 80.81 106 ALA A N 1
ATOM 813 C CA . ALA A 1 106 ? -7.712 12.020 -2.313 1.00 80.81 106 ALA A CA 1
ATOM 814 C C . ALA A 1 106 ? -7.673 12.534 -3.772 1.00 80.81 106 ALA A C 1
ATOM 816 O O . ALA A 1 106 ? -6.973 11.973 -4.620 1.00 80.81 106 ALA A O 1
ATOM 817 N N . GLU A 1 107 ? -8.382 13.629 -4.062 1.00 86.81 107 GLU A N 1
ATOM 818 C CA . GLU A 1 107 ? -8.460 14.266 -5.384 1.00 86.81 107 GLU A CA 1
ATOM 819 C C . GLU A 1 107 ? -7.276 15.197 -5.680 1.00 86.81 107 GLU A C 1
ATOM 821 O O . GLU A 1 107 ? -7.153 15.716 -6.788 1.00 86.81 107 GLU A O 1
ATOM 826 N N . LYS A 1 108 ? -6.368 15.389 -4.719 1.00 90.50 108 LYS A N 1
ATOM 827 C CA . LYS A 1 108 ? -5.130 16.166 -4.890 1.00 90.50 108 LYS A CA 1
ATOM 828 C C . LYS A 1 108 ? -3.898 15.271 -5.058 1.00 90.50 108 LYS A C 1
ATOM 830 O O . LYS A 1 108 ? -2.816 15.761 -5.377 1.00 90.50 108 LYS A O 1
ATOM 835 N N . GLY A 1 109 ? -4.049 13.964 -4.834 1.00 89.56 109 GLY A N 1
ATOM 836 C CA . GLY A 1 109 ? -2.959 12.992 -4.842 1.00 89.56 109 GLY A CA 1
ATOM 837 C C . GLY A 1 109 ? -2.518 12.524 -6.240 1.00 89.56 109 GLY A C 1
ATOM 838 O O . GLY A 1 109 ? -3.145 12.845 -7.252 1.00 89.56 109 GLY A O 1
ATOM 839 N N . PRO A 1 110 ? -1.480 11.666 -6.320 1.00 94.19 110 PRO A N 1
ATOM 840 C CA . PRO A 1 110 ? -0.932 11.155 -7.589 1.00 94.19 110 PRO A CA 1
ATOM 841 C C . PRO A 1 110 ? -1.943 10.345 -8.422 1.00 94.19 110 PRO A C 1
ATOM 843 O O . PRO A 1 110 ? -1.746 10.110 -9.619 1.00 94.19 110 PRO A O 1
ATOM 846 N N . TRP A 1 111 ? -3.039 9.919 -7.795 1.00 95.31 111 TRP A N 1
ATOM 847 C CA . TRP A 1 111 ? -4.100 9.133 -8.411 1.00 95.31 111 TRP A CA 1
ATOM 848 C C . TRP A 1 111 ? -5.321 9.942 -8.854 1.00 95.31 111 TRP A C 1
ATOM 850 O O . TRP A 1 111 ? -6.143 9.385 -9.582 1.00 95.31 111 TRP A O 1
ATOM 860 N N . ALA A 1 112 ? -5.419 11.226 -8.497 1.00 92.94 112 ALA A N 1
ATOM 861 C CA . ALA A 1 112 ? -6.599 12.079 -8.671 1.00 92.94 112 ALA A CA 1
ATOM 862 C C . ALA A 1 112 ? -7.315 11.919 -10.024 1.00 92.94 112 ALA A C 1
ATOM 864 O O . ALA A 1 112 ? -8.517 11.682 -10.097 1.00 92.94 112 ALA A O 1
ATOM 865 N N . THR A 1 113 ? -6.560 11.965 -11.121 1.00 92.69 113 THR A N 1
ATOM 866 C CA . THR A 1 113 ? -7.111 11.945 -12.486 1.00 92.69 113 THR A CA 1
ATOM 867 C C . THR A 1 113 ? -7.281 10.546 -13.078 1.00 92.69 113 THR A C 1
ATOM 869 O O . THR A 1 113 ? -7.704 10.405 -14.224 1.00 92.69 113 THR A O 1
ATOM 872 N N . SER A 1 114 ? -6.918 9.491 -12.347 1.00 94.12 114 SER A N 1
ATOM 873 C CA . SER A 1 114 ? -6.770 8.146 -12.920 1.00 94.12 114 SER A CA 1
ATOM 874 C C . SER A 1 114 ? -7.289 7.005 -12.058 1.00 94.12 114 SER A C 1
ATOM 876 O O . SER A 1 114 ? -7.430 5.899 -12.574 1.00 94.12 114 SER A O 1
ATOM 878 N N . ILE A 1 115 ? -7.613 7.245 -10.784 1.00 95.00 115 ILE A N 1
ATOM 879 C CA . ILE A 1 115 ? -8.000 6.199 -9.830 1.00 95.00 115 ILE A CA 1
ATOM 880 C C . ILE A 1 115 ? -9.206 5.371 -10.293 1.00 95.00 115 ILE A C 1
ATOM 882 O O . ILE A 1 115 ? -9.293 4.174 -10.014 1.00 95.00 115 ILE A O 1
ATOM 886 N N . HIS A 1 116 ? -10.109 5.984 -11.061 1.00 94.00 116 HIS A N 1
ATOM 887 C CA . HIS A 1 116 ? -11.296 5.351 -11.638 1.00 94.00 116 HIS A CA 1
ATOM 888 C C . HIS A 1 116 ? -10.979 4.286 -12.703 1.00 94.00 116 HIS A C 1
ATOM 890 O O . HIS A 1 116 ? -11.840 3.474 -13.015 1.00 94.00 116 HIS A O 1
ATOM 896 N N . ARG A 1 117 ? -9.758 4.262 -13.256 1.00 94.69 117 ARG A N 1
ATOM 897 C CA . ARG A 1 117 ? -9.336 3.307 -14.301 1.00 94.69 117 ARG A CA 1
ATOM 898 C C . ARG A 1 117 ? -8.780 1.992 -13.751 1.00 94.69 117 ARG A C 1
ATOM 900 O O . ARG A 1 117 ? -8.397 1.127 -14.528 1.00 94.69 117 ARG A O 1
ATOM 907 N N . TYR A 1 118 ? -8.682 1.872 -12.431 1.00 94.12 118 TYR A N 1
ATOM 908 C CA . TYR A 1 118 ? -8.073 0.737 -11.741 1.00 94.12 118 TYR A CA 1
ATOM 909 C C . TYR A 1 118 ? -9.115 -0.022 -10.896 1.00 94.12 118 TYR A C 1
ATOM 911 O O . TYR A 1 118 ? -10.138 0.568 -10.548 1.00 94.12 118 TYR A O 1
ATOM 919 N N . PRO A 1 119 ? -8.873 -1.282 -10.497 1.00 94.12 119 PRO A N 1
ATOM 920 C CA . PRO A 1 119 ? -7.761 -2.118 -10.937 1.00 94.12 119 PRO A CA 1
ATOM 921 C C . PRO A 1 119 ? -7.886 -2.489 -12.414 1.00 94.12 119 PRO A C 1
ATOM 923 O O . PRO A 1 119 ? -8.983 -2.556 -12.964 1.00 94.12 119 PRO A O 1
ATOM 926 N N . LEU A 1 120 ? -6.745 -2.726 -13.054 1.00 89.94 120 LEU A N 1
ATOM 927 C CA . LEU A 1 120 ? -6.737 -3.367 -14.363 1.00 89.94 120 LEU A CA 1
ATOM 928 C C . LEU A 1 120 ? -7.026 -4.866 -14.189 1.00 89.94 120 LEU A C 1
ATOM 930 O O . LEU A 1 120 ? -6.652 -5.430 -13.155 1.00 89.94 120 LEU A O 1
ATOM 934 N N . PRO A 1 121 ? -7.665 -5.524 -15.174 1.00 79.81 121 PRO A N 1
ATOM 935 C CA . PRO A 1 121 ? -7.869 -6.965 -15.135 1.00 79.81 121 PRO A CA 1
ATOM 936 C C . PRO A 1 121 ? -6.535 -7.697 -14.963 1.00 79.81 121 PRO A C 1
ATOM 938 O O . PRO A 1 121 ? -5.522 -7.292 -15.542 1.00 79.81 121 PRO A O 1
ATOM 941 N N . ALA A 1 122 ? -6.533 -8.789 -14.196 1.00 64.81 122 ALA A N 1
ATOM 942 C CA . ALA A 1 122 ? -5.372 -9.668 -14.120 1.00 64.81 122 ALA A CA 1
ATOM 943 C C . ALA A 1 122 ? -4.978 -10.135 -15.534 1.00 64.81 122 ALA A C 1
ATOM 945 O O . ALA A 1 122 ? -5.839 -10.369 -16.390 1.00 64.81 122 ALA A O 1
ATOM 946 N N . ARG A 1 123 ? -3.667 -10.249 -15.789 1.00 59.44 123 ARG A N 1
ATOM 947 C CA . ARG A 1 123 ? -3.127 -10.724 -17.072 1.00 59.44 123 ARG A CA 1
ATOM 948 C C . ARG A 1 123 ? -3.731 -12.108 -17.356 1.00 59.44 123 ARG A C 1
ATOM 950 O O . ARG A 1 123 ? -3.392 -13.067 -16.674 1.00 59.44 123 ARG A O 1
ATOM 957 N N . GLY A 1 124 ? -4.662 -12.183 -18.310 1.00 50.22 124 GLY A N 1
ATOM 958 C CA . GLY A 1 124 ? -5.389 -13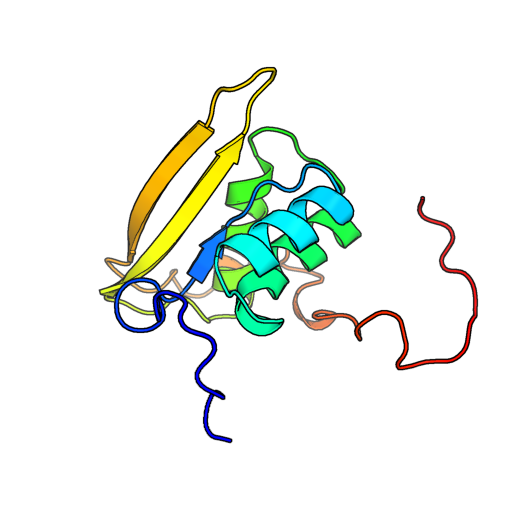.413 -18.659 1.00 50.22 124 GLY A CA 1
ATOM 959 C C . GLY A 1 124 ? -6.882 -13.249 -18.973 1.00 50.22 124 GLY A C 1
ATOM 960 O O . GLY A 1 124 ? -7.466 -14.164 -19.539 1.00 50.22 124 GLY A O 1
ATOM 961 N N . ALA A 1 125 ? -7.508 -12.106 -18.661 1.00 44.00 125 ALA A N 1
ATOM 962 C CA . ALA A 1 125 ? -8.948 -11.903 -18.905 1.00 44.00 125 ALA A CA 1
ATOM 963 C C . ALA A 1 125 ? -9.303 -11.199 -20.232 1.00 44.00 125 ALA A C 1
ATOM 965 O O . ALA A 1 125 ? -10.479 -11.063 -20.560 1.00 44.00 125 ALA A O 1
ATOM 966 N N . ALA A 1 126 ? -8.321 -10.757 -21.013 1.00 39.25 126 ALA A N 1
ATOM 967 C CA . ALA A 1 126 ? -8.554 -10.206 -22.341 1.00 39.25 126 ALA A CA 1
ATOM 968 C C . ALA A 1 126 ? -7.414 -10.630 -23.258 1.00 39.25 126 ALA A C 1
ATOM 970 O O . ALA A 1 126 ? -6.244 -10.522 -22.889 1.00 39.25 126 ALA A O 1
ATOM 971 N N . ASN A 1 127 ? -7.794 -11.149 -24.423 1.00 35.81 127 ASN A N 1
ATOM 972 C CA . ASN A 1 127 ? -6.895 -11.534 -25.495 1.00 35.81 127 ASN A CA 1
ATOM 973 C C . ASN A 1 127 ? -5.821 -10.473 -25.730 1.00 35.81 127 ASN A C 1
ATOM 975 O O . ASN A 1 127 ? -6.096 -9.274 -25.772 1.00 35.81 127 ASN A O 1
ATOM 979 N N . ASP A 1 128 ? -4.615 -10.993 -25.892 1.00 48.41 128 ASP A N 1
ATOM 980 C CA . ASP A 1 128 ? -3.406 -10.334 -26.341 1.00 48.41 128 ASP A CA 1
ATOM 981 C C . ASP A 1 128 ? -3.663 -9.202 -27.351 1.00 48.41 128 ASP A C 1
ATOM 983 O O . ASP A 1 128 ? -4.039 -9.420 -28.502 1.00 48.41 128 ASP A O 1
ATOM 987 N N . VAL A 1 129 ? -3.428 -7.977 -26.897 1.00 35.22 129 VAL A N 1
ATOM 988 C CA . VAL A 1 129 ? -2.870 -6.906 -27.716 1.00 35.22 129 VAL A CA 1
ATOM 989 C C . VAL A 1 129 ? -1.852 -6.223 -26.825 1.00 35.22 129 VAL A C 1
ATOM 991 O O . VAL A 1 129 ? -2.209 -5.550 -25.857 1.00 35.22 129 VAL A O 1
ATOM 994 N N . GLY A 1 130 ? -0.581 -6.491 -27.119 1.00 42.28 130 GLY A N 1
ATOM 995 C CA . GLY A 1 130 ? 0.573 -5.986 -26.395 1.00 42.28 130 GLY A CA 1
ATOM 996 C C . GLY A 1 130 ? 0.398 -4.542 -25.936 1.00 42.28 130 GLY A C 1
ATOM 997 O O . GLY A 1 130 ? 0.308 -3.619 -26.742 1.00 42.28 130 GLY A O 1
ATOM 998 N N . LEU A 1 131 ? 0.387 -4.353 -24.619 1.00 40.59 131 LEU A N 1
ATOM 999 C CA . LEU A 1 131 ? 0.708 -3.065 -24.027 1.00 40.59 131 LEU A CA 1
ATOM 1000 C C . LEU A 1 131 ? 2.235 -3.010 -23.904 1.00 40.59 131 LEU A C 1
ATOM 1002 O O . LEU A 1 131 ? 2.804 -3.787 -23.130 1.00 40.59 131 LEU A O 1
ATOM 1006 N N . PRO A 1 132 ? 2.913 -2.144 -24.676 1.00 44.88 132 PRO A N 1
ATOM 1007 C CA . PRO A 1 132 ? 4.359 -2.064 -24.681 1.00 44.88 132 PRO A CA 1
ATOM 1008 C C . PRO A 1 132 ? 4.788 -1.153 -23.536 1.00 44.88 132 PRO A C 1
ATOM 1010 O O . PRO A 1 132 ? 5.032 0.021 -23.758 1.00 44.88 132 PRO A O 1
ATOM 1013 N N . PHE A 1 133 ? 4.838 -1.666 -22.310 1.00 43.25 133 PHE A N 1
ATOM 1014 C CA . PHE A 1 133 ? 5.556 -1.009 -21.213 1.00 43.25 133 PHE A CA 1
ATOM 1015 C C . PHE A 1 133 ? 6.121 -2.058 -20.252 1.00 43.25 133 PHE A C 1
ATOM 1017 O O . PHE A 1 133 ? 5.700 -2.168 -19.104 1.00 43.25 133 PHE A O 1
ATOM 1024 N N . LEU A 1 134 ? 7.058 -2.846 -20.778 1.00 41.97 134 LEU A N 1
ATOM 1025 C CA . LEU A 1 134 ? 8.304 -3.258 -20.128 1.00 41.97 134 LEU A CA 1
ATOM 1026 C C . LEU A 1 134 ? 9.385 -3.298 -21.209 1.00 41.97 134 LEU A C 1
ATOM 1028 O O . LEU A 1 134 ? 9.070 -3.815 -22.305 1.00 41.97 134 LEU A O 1
#

Radius of gyration: 15.22 Å; chains: 1; bounding box: 38×39×41 Å

Sequence (134 aa):
MEKGSTGGVDWGKAIQHFCLPASGIAVLEEIGKGLGLGERETEAARMTFHRFGNQSSSSIWYQLAYEEGKGRVEKRERVWQLAMGSGPKCNSLVWECLCRSPEGEAEKGPWATSIHRYPLPARGAANDVGLPFL

Secondary structure (DSSP, 8-state):
------SS--GGGT-SEEE---S-HHHHHHHHHHHT--HHHHHHHHHHHHHH---GGGHHHHHHHHHHHTT---TT-EEEEEEE-SSS-EEEEEEE-SSPPPTTTGGGSTTTTTGGG-SPPPTTSS--------